Protein AF-A0A7S2CUH9-F1 (afdb_monomer_lite)

Structure (mmCIF, N/CA/C/O backbone):
data_AF-A0A7S2CUH9-F1
#
_entry.id   AF-A0A7S2CUH9-F1
#
loop_
_atom_site.group_PDB
_atom_site.id
_atom_site.type_symbol
_atom_site.label_atom_id
_atom_site.label_alt_id
_atom_site.label_comp_id
_atom_site.label_asym_id
_atom_site.label_entity_id
_atom_site.label_seq_id
_atom_site.pdbx_PDB_ins_code
_atom_site.Cartn_x
_atom_site.Cartn_y
_atom_site.Cartn_z
_atom_site.occupancy
_atom_site.B_iso_or_equiv
_atom_site.auth_seq_id
_atom_site.auth_comp_id
_atom_site.auth_asym_id
_atom_site.auth_atom_id
_atom_site.pdbx_PDB_model_num
ATOM 1 N N . ASN A 1 1 ? -16.268 5.778 3.566 1.00 74.38 1 ASN A N 1
ATOM 2 C CA . ASN A 1 1 ? -17.616 6.325 3.878 1.00 74.38 1 ASN A CA 1
ATOM 3 C C . ASN A 1 1 ? -18.649 6.143 2.759 1.00 74.38 1 ASN A C 1
ATOM 5 O O . ASN A 1 1 ? -19.543 5.329 2.953 1.00 74.38 1 ASN A O 1
ATOM 9 N N . ALA A 1 2 ? -18.517 6.767 1.586 1.00 96.25 2 ALA A N 1
ATOM 10 C CA . ALA A 1 2 ? -19.531 6.762 0.510 1.00 96.25 2 ALA A CA 1
ATOM 11 C C . ALA A 1 2 ? -19.653 5.476 -0.355 1.00 96.25 2 ALA A C 1
ATOM 13 O O . ALA A 1 2 ? -20.297 5.495 -1.393 1.00 96.25 2 ALA A O 1
ATOM 14 N N . GLY A 1 3 ? -19.021 4.362 0.033 1.00 95.00 3 GLY A N 1
ATOM 15 C CA . GLY A 1 3 ? -19.107 3.081 -0.694 1.00 95.00 3 GLY A CA 1
ATOM 16 C C . GLY A 1 3 ? -18.044 2.855 -1.778 1.00 95.00 3 GLY A C 1
ATOM 17 O O . GLY A 1 3 ? -17.884 1.726 -2.222 1.00 95.00 3 GLY A O 1
ATOM 18 N N . GLY A 1 4 ? -17.274 3.881 -2.151 1.00 96.88 4 GLY A N 1
ATOM 19 C CA . GLY A 1 4 ? -16.108 3.736 -3.032 1.00 96.88 4 GLY A CA 1
ATOM 20 C C . GLY A 1 4 ? -14.839 3.249 -2.319 1.00 96.88 4 GLY A C 1
ATOM 21 O O . GLY A 1 4 ? -14.749 3.272 -1.087 1.00 96.88 4 GLY A O 1
ATOM 22 N N . LEU A 1 5 ? -13.837 2.868 -3.116 1.00 96.19 5 LEU A N 1
ATOM 23 C CA . LEU A 1 5 ? -12.483 2.559 -2.654 1.00 96.19 5 LEU A CA 1
ATOM 24 C C . LEU A 1 5 ? -11.674 3.856 -2.515 1.00 96.19 5 LEU A C 1
ATOM 26 O O . LEU A 1 5 ? -11.153 4.376 -3.497 1.00 96.19 5 LEU A O 1
ATOM 30 N N . GLY A 1 6 ? -11.603 4.399 -1.298 1.00 97.94 6 GLY A N 1
ATOM 31 C CA . GLY A 1 6 ? -10.773 5.574 -1.010 1.00 97.94 6 GLY A CA 1
ATOM 32 C C . GLY A 1 6 ? -9.283 5.234 -1.080 1.00 97.94 6 GLY A C 1
ATOM 33 O O . GLY A 1 6 ? -8.895 4.147 -0.655 1.00 97.94 6 GLY A O 1
ATOM 34 N N . ILE A 1 7 ? -8.460 6.148 -1.601 1.00 98.25 7 ILE A N 1
ATOM 35 C CA . ILE A 1 7 ? -7.009 5.966 -1.749 1.00 98.25 7 ILE A CA 1
ATOM 36 C C . ILE A 1 7 ? -6.294 7.226 -1.246 1.00 98.25 7 ILE A C 1
ATOM 38 O O . ILE A 1 7 ? -6.561 8.319 -1.740 1.00 98.25 7 ILE A O 1
ATOM 42 N N . LEU A 1 8 ? -5.393 7.074 -0.273 1.00 98.31 8 LEU A N 1
ATOM 43 C CA . LEU A 1 8 ? -4.472 8.135 0.149 1.00 98.31 8 LEU A CA 1
ATOM 44 C C . LEU A 1 8 ? -3.269 8.196 -0.796 1.00 98.31 8 LEU A C 1
ATOM 46 O O . LEU A 1 8 ? -2.685 7.164 -1.120 1.00 98.31 8 LEU A O 1
ATOM 50 N N . THR A 1 9 ? -2.843 9.390 -1.196 1.00 97.56 9 THR A N 1
ATOM 51 C CA . THR A 1 9 ? -1.622 9.552 -1.997 1.00 97.56 9 THR A CA 1
ATOM 52 C C . THR A 1 9 ? -0.392 9.489 -1.094 1.00 97.56 9 THR A C 1
ATOM 54 O O . THR A 1 9 ? -0.158 10.402 -0.305 1.00 97.56 9 THR A O 1
ATOM 57 N N . GLY A 1 10 ? 0.411 8.429 -1.213 1.00 97.06 10 GLY A N 1
ATOM 58 C CA . GLY A 1 10 ? 1.558 8.196 -0.333 1.00 97.06 10 GLY A CA 1
ATOM 59 C C . GLY A 1 10 ? 2.644 9.262 -0.469 1.00 97.06 10 GLY A C 1
ATOM 60 O O . GLY A 1 10 ? 3.090 9.814 0.528 1.00 97.06 10 GLY A O 1
ATOM 61 N N . LEU A 1 11 ? 3.003 9.620 -1.704 1.00 95.88 11 LEU A N 1
ATOM 62 C CA . LEU A 1 11 ? 4.081 10.581 -1.985 1.00 95.88 11 LEU A CA 1
ATOM 63 C C . LEU A 1 11 ? 3.676 12.057 -1.847 1.00 95.88 11 LEU A C 1
ATOM 65 O O . LEU A 1 11 ? 4.486 12.939 -2.111 1.00 95.88 11 LEU A O 1
ATOM 69 N N . THR A 1 12 ? 2.438 12.349 -1.436 1.00 95.75 12 THR A N 1
ATOM 70 C CA . THR A 1 12 ? 2.090 13.691 -0.936 1.00 95.75 12 THR A CA 1
ATOM 71 C C . THR A 1 12 ? 2.659 13.915 0.467 1.00 95.75 12 THR A C 1
ATOM 73 O O . THR A 1 12 ? 2.839 15.056 0.881 1.00 95.75 12 THR A O 1
ATOM 76 N N . GLN A 1 13 ? 2.965 12.835 1.188 1.00 97.62 13 GLN A N 1
ATOM 77 C CA . GLN A 1 13 ? 3.585 12.894 2.503 1.00 97.62 13 GLN A CA 1
ATOM 78 C C . GLN A 1 13 ? 5.105 12.988 2.342 1.00 97.62 13 GLN A C 1
ATOM 80 O O . GLN A 1 13 ? 5.662 12.201 1.572 1.00 97.62 13 GLN A O 1
ATOM 85 N N . PRO A 1 14 ? 5.787 13.920 3.031 1.00 95.12 14 PRO A N 1
ATOM 86 C CA . PRO A 1 14 ? 7.204 14.196 2.795 1.00 95.12 14 PRO A CA 1
ATOM 87 C C . PRO A 1 14 ? 8.139 13.118 3.356 1.00 95.12 14 PRO A C 1
ATOM 89 O O . PRO A 1 14 ? 9.296 13.048 2.944 1.00 95.12 14 PRO A O 1
ATOM 92 N N . SER A 1 15 ? 7.650 12.267 4.261 1.00 97.69 15 SER A N 1
ATOM 93 C CA . SER A 1 15 ? 8.393 11.121 4.777 1.00 97.69 15 SER A CA 1
ATOM 94 C C . SER A 1 15 ? 7.499 9.887 4.984 1.00 97.69 15 SER A C 1
ATOM 96 O O . SER A 1 15 ? 6.267 10.003 5.026 1.00 97.69 15 SER A O 1
ATOM 98 N N . PRO A 1 16 ? 8.093 8.692 5.163 1.00 98.44 16 PRO A N 1
ATOM 99 C CA . PRO A 1 16 ? 7.354 7.493 5.557 1.00 98.44 16 PRO A CA 1
ATOM 100 C C . PRO A 1 16 ? 6.586 7.664 6.877 1.00 98.44 16 PRO A C 1
ATOM 102 O O . PRO A 1 16 ? 5.470 7.160 7.011 1.00 98.44 16 PRO A O 1
ATOM 105 N N . GLU A 1 17 ? 7.140 8.399 7.843 1.00 98.56 17 GLU A N 1
ATOM 106 C CA . GLU A 1 17 ? 6.460 8.629 9.121 1.00 98.56 17 GLU A CA 1
ATOM 107 C C . GLU A 1 17 ? 5.262 9.573 8.962 1.00 98.56 17 GLU A C 1
ATOM 109 O O . GLU A 1 17 ? 4.213 9.354 9.566 1.00 98.56 17 GLU A O 1
ATOM 114 N N . ASP A 1 18 ? 5.348 10.554 8.063 1.00 98.62 18 ASP A N 1
ATOM 115 C CA . ASP A 1 18 ? 4.194 11.387 7.714 1.00 98.62 18 ASP A CA 1
ATOM 116 C C . ASP A 1 18 ? 3.095 10.571 7.022 1.00 98.62 18 ASP A C 1
ATOM 118 O O . ASP A 1 18 ? 1.912 10.753 7.317 1.00 98.62 18 ASP A O 1
ATOM 122 N N . LEU A 1 19 ? 3.457 9.588 6.184 1.00 98.81 19 LEU A N 1
ATOM 123 C CA . LEU A 1 19 ? 2.482 8.625 5.662 1.00 98.81 19 LEU A CA 1
ATOM 124 C C . LEU A 1 19 ? 1.826 7.815 6.780 1.00 98.81 19 LEU A C 1
ATOM 126 O O . LEU A 1 19 ? 0.605 7.638 6.771 1.00 98.81 19 LEU A O 1
ATOM 130 N N . ARG A 1 20 ? 2.599 7.339 7.756 1.00 98.81 20 ARG A N 1
ATOM 131 C CA . ARG A 1 20 ? 2.047 6.612 8.903 1.00 98.81 20 ARG A CA 1
ATOM 132 C C . ARG A 1 20 ? 1.044 7.470 9.669 1.00 98.81 20 ARG A C 1
ATOM 134 O O . ARG A 1 20 ? -0.062 7.010 9.972 1.00 98.81 20 ARG A O 1
ATOM 141 N N . ASN A 1 21 ? 1.411 8.716 9.947 1.00 98.75 21 ASN A N 1
ATOM 142 C CA . ASN A 1 21 ? 0.554 9.675 10.632 1.00 98.75 21 ASN A CA 1
ATOM 143 C C . ASN A 1 21 ? -0.723 9.952 9.836 1.00 98.75 21 ASN A C 1
ATOM 145 O O . ASN A 1 21 ? -1.813 9.935 10.411 1.00 98.75 21 ASN A O 1
ATOM 149 N N . GLU A 1 22 ? -0.626 10.096 8.516 1.00 98.81 22 GLU A N 1
ATOM 150 C CA . GLU A 1 22 ? -1.790 10.320 7.661 1.00 98.81 22 GLU A CA 1
ATOM 151 C C . GLU A 1 22 ? -2.718 9.096 7.592 1.00 98.81 22 GLU A C 1
ATOM 153 O O . GLU A 1 22 ? -3.941 9.241 7.661 1.00 98.81 22 GLU A O 1
ATOM 158 N N . ILE A 1 23 ? -2.172 7.876 7.538 1.00 98.81 23 ILE A N 1
ATOM 159 C CA . ILE A 1 23 ? -2.962 6.635 7.617 1.00 98.81 23 ILE A CA 1
ATOM 160 C C . ILE A 1 23 ? -3.741 6.587 8.937 1.00 98.81 23 ILE A C 1
ATOM 162 O O . ILE A 1 23 ? -4.941 6.287 8.950 1.00 98.81 23 ILE A O 1
ATOM 166 N N . ARG A 1 24 ? -3.084 6.908 10.055 1.00 98.62 24 ARG A N 1
ATOM 167 C CA . ARG A 1 24 ? -3.713 6.936 11.383 1.00 98.62 24 ARG A CA 1
ATOM 168 C C . ARG A 1 24 ? -4.774 8.026 11.486 1.00 98.62 24 ARG A C 1
ATOM 170 O O . ARG A 1 24 ? -5.861 7.754 11.994 1.00 98.62 24 ARG A O 1
ATOM 177 N N . ARG A 1 25 ? -4.511 9.216 10.944 1.00 98.62 25 ARG A N 1
ATOM 178 C CA . ARG A 1 25 ? -5.489 10.309 10.859 1.00 98.62 25 ARG A CA 1
ATOM 179 C C . ARG A 1 25 ? -6.714 9.893 10.049 1.00 98.62 25 ARG A C 1
ATOM 181 O O . ARG A 1 25 ? -7.840 10.072 10.504 1.00 98.62 25 ARG A O 1
ATOM 188 N N . CYS A 1 26 ? -6.518 9.256 8.895 1.00 98.50 26 CYS A N 1
ATOM 189 C CA . CYS A 1 26 ? -7.614 8.755 8.066 1.00 98.50 26 CYS A CA 1
ATOM 190 C C . CYS A 1 26 ? -8.487 7.737 8.821 1.00 98.50 26 CYS A C 1
ATOM 192 O O . CYS A 1 26 ? -9.715 7.821 8.776 1.00 98.50 26 CYS A O 1
ATOM 194 N N . ARG A 1 27 ? -7.879 6.833 9.600 1.00 98.12 27 ARG A N 1
ATOM 195 C CA . ARG A 1 27 ? -8.601 5.861 10.446 1.00 98.12 27 ARG A CA 1
ATOM 196 C C . ARG A 1 27 ? -9.463 6.501 11.532 1.00 98.12 27 ARG A C 1
ATOM 198 O O . ARG A 1 27 ? -10.485 5.929 11.895 1.00 98.12 27 ARG A O 1
ATOM 205 N N . GLN A 1 28 ? -9.108 7.689 12.015 1.00 98.25 28 GLN A N 1
ATOM 206 C CA . GLN A 1 28 ? -9.959 8.433 12.952 1.00 98.25 28 GLN A CA 1
ATOM 207 C C . GLN A 1 28 ? -11.239 8.962 12.278 1.00 98.25 28 GLN A C 1
ATOM 209 O O . GLN A 1 28 ? -12.220 9.247 12.957 1.00 98.25 28 GLN A O 1
ATOM 214 N N . MET A 1 29 ? -11.257 9.066 10.943 1.00 97.94 29 MET A N 1
ATOM 215 C CA . MET A 1 29 ? -12.374 9.611 10.158 1.00 97.94 29 MET A CA 1
ATOM 216 C C . MET A 1 29 ? -13.245 8.530 9.491 1.00 97.94 29 MET A C 1
ATOM 218 O O . MET A 1 29 ? -14.299 8.833 8.919 1.00 97.94 29 MET A O 1
ATOM 222 N N . THR A 1 30 ? -12.807 7.268 9.489 1.00 97.81 30 THR A N 1
ATOM 223 C CA . THR A 1 30 ? -13.533 6.157 8.858 1.00 97.81 30 THR A CA 1
ATOM 224 C C . THR A 1 30 ? -13.131 4.806 9.442 1.00 97.81 30 THR A C 1
ATOM 226 O O . THR A 1 30 ? -11.953 4.499 9.581 1.00 97.81 30 THR A O 1
ATOM 229 N N . SER A 1 31 ? -14.124 3.946 9.678 1.00 96.12 31 SER A N 1
ATOM 230 C CA . SER A 1 31 ? -13.923 2.519 9.969 1.00 96.12 31 SER A CA 1
ATOM 231 C C . SER A 1 31 ? -13.882 1.642 8.710 1.00 96.12 31 SER A C 1
ATOM 233 O O . SER A 1 31 ? -13.512 0.472 8.779 1.00 96.12 31 SER A O 1
ATOM 235 N N . LYS A 1 32 ? -14.273 2.182 7.546 1.00 98.00 32 LYS A N 1
ATOM 236 C CA . LYS A 1 32 ? -14.224 1.463 6.262 1.00 98.00 32 LYS A CA 1
ATOM 237 C C . LYS A 1 32 ? -12.780 1.367 5.746 1.00 98.00 32 LYS A C 1
ATOM 239 O O . LYS A 1 32 ? -12.028 2.328 5.926 1.00 98.00 32 LYS A O 1
ATOM 244 N N . PRO A 1 33 ? -12.411 0.269 5.058 1.00 98.00 33 PRO A N 1
ATOM 245 C CA . PRO A 1 33 ? -11.079 0.110 4.483 1.00 98.00 33 PRO A CA 1
ATOM 246 C C . PRO A 1 33 ? -10.795 1.159 3.401 1.00 98.00 33 PRO A C 1
ATOM 248 O O . PRO A 1 33 ? -11.700 1.627 2.707 1.00 98.00 33 PRO A O 1
ATOM 251 N N . PHE A 1 34 ? -9.516 1.483 3.242 1.00 98.75 34 PHE A N 1
ATOM 252 C CA . PHE A 1 34 ? -8.984 2.357 2.200 1.00 98.75 34 PHE A CA 1
ATOM 253 C C . PHE A 1 34 ? -7.619 1.836 1.739 1.00 98.75 34 PHE A C 1
ATOM 255 O O . PHE A 1 34 ? -7.002 0.999 2.408 1.00 98.75 34 PHE A O 1
ATOM 262 N N . GLY A 1 35 ? -7.181 2.304 0.576 1.00 98.56 35 GLY A N 1
ATOM 263 C CA . GLY A 1 35 ? -5.873 2.014 0.009 1.00 98.56 35 GLY A CA 1
ATOM 264 C C . GLY A 1 35 ? -4.888 3.174 0.126 1.00 98.56 35 GLY A C 1
ATOM 265 O O . GLY A 1 35 ? -5.236 4.276 0.551 1.00 98.56 35 GLY A O 1
ATOM 266 N N . VAL A 1 36 ? -3.657 2.926 -0.305 1.00 98.75 36 VAL A N 1
ATOM 267 C CA . VAL A 1 36 ? -2.611 3.941 -0.501 1.00 98.75 36 VAL A CA 1
ATOM 268 C C . VAL A 1 36 ? -2.106 3.846 -1.941 1.00 98.75 36 VAL A C 1
ATOM 270 O O . VAL A 1 36 ? -2.014 2.746 -2.473 1.00 98.75 36 VAL A O 1
ATOM 273 N N . ASN A 1 37 ? -1.787 4.972 -2.580 1.00 98.50 37 ASN A N 1
ATOM 274 C CA . ASN A 1 37 ? -1.090 5.025 -3.865 1.00 98.50 37 ASN A CA 1
ATOM 275 C C . ASN A 1 37 ? 0.406 5.286 -3.663 1.00 98.50 37 ASN A C 1
ATOM 277 O O . ASN A 1 37 ? 0.774 6.219 -2.947 1.00 98.50 37 ASN A O 1
ATOM 281 N N . LEU A 1 38 ? 1.253 4.540 -4.375 1.00 97.62 38 LEU A N 1
ATOM 282 C CA . LEU A 1 38 ? 2.655 4.886 -4.601 1.00 97.62 38 LEU A CA 1
ATOM 283 C C . LEU A 1 38 ? 2.933 4.978 -6.105 1.00 97.62 38 LEU A C 1
ATOM 285 O O . LEU A 1 38 ? 2.782 4.014 -6.858 1.00 97.62 38 LEU A O 1
ATOM 289 N N . THR A 1 39 ? 3.344 6.167 -6.541 1.00 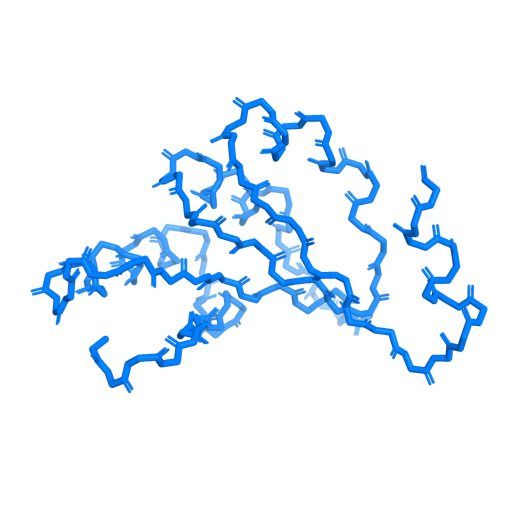94.88 39 THR A N 1
ATOM 290 C CA . THR A 1 39 ? 3.681 6.452 -7.937 1.00 94.88 39 THR A CA 1
ATOM 291 C C . THR A 1 39 ? 5.195 6.405 -8.106 1.00 94.88 39 THR A C 1
ATOM 293 O O . THR A 1 39 ? 5.904 7.294 -7.652 1.00 94.88 39 THR A O 1
ATOM 296 N N . ILE A 1 40 ? 5.693 5.351 -8.746 1.00 91.06 40 ILE A N 1
ATOM 297 C CA . ILE A 1 40 ? 7.121 5.105 -8.945 1.00 91.06 40 ILE A CA 1
ATOM 298 C C . ILE A 1 40 ? 7.509 5.672 -10.311 1.00 91.06 40 ILE A C 1
ATOM 300 O O . ILE A 1 40 ? 7.357 5.002 -11.337 1.00 91.06 40 ILE A O 1
ATOM 304 N N . LEU A 1 41 ? 7.978 6.919 -10.325 1.00 87.62 41 LEU A N 1
ATOM 305 C CA . LEU A 1 41 ? 8.440 7.621 -11.525 1.00 87.62 41 LEU A CA 1
ATOM 306 C C . LEU A 1 41 ? 9.904 8.058 -11.377 1.00 87.62 41 LEU A C 1
ATOM 308 O O . LEU A 1 41 ? 10.380 8.228 -10.250 1.00 87.62 41 LEU A O 1
ATOM 312 N N . PRO A 1 42 ? 10.623 8.265 -12.496 1.00 85.19 42 PRO A N 1
ATOM 313 C CA . PRO A 1 42 ? 11.927 8.913 -12.467 1.00 85.19 42 PRO A CA 1
ATOM 314 C C . PRO A 1 42 ? 11.827 10.292 -11.804 1.00 85.19 42 PRO A C 1
ATOM 316 O O . PRO A 1 42 ? 10.988 11.107 -12.186 1.00 85.19 42 PRO A O 1
ATOM 319 N N . ALA A 1 43 ? 12.689 10.550 -10.823 1.00 85.31 43 ALA A N 1
ATOM 320 C CA . ALA A 1 43 ? 12.761 11.813 -10.099 1.00 85.31 43 ALA A CA 1
ATOM 321 C C . ALA A 1 43 ? 14.226 12.188 -9.850 1.00 85.31 43 ALA A C 1
ATOM 323 O O . ALA A 1 43 ? 15.076 11.307 -9.732 1.00 85.31 43 ALA A O 1
ATOM 324 N N . LEU A 1 44 ? 14.509 13.492 -9.748 1.00 85.31 44 LEU A N 1
ATOM 325 C CA . LEU A 1 44 ? 15.849 13.996 -9.414 1.00 85.31 44 LEU A CA 1
A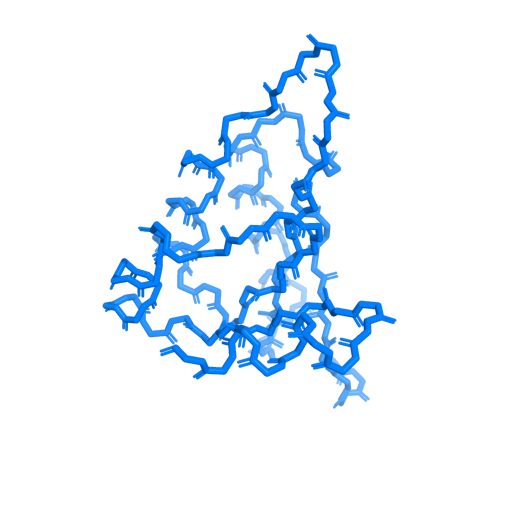TOM 326 C C . LEU A 1 44 ? 16.311 13.511 -8.036 1.00 85.31 44 LEU A C 1
ATOM 328 O O . LEU A 1 44 ? 17.473 13.166 -7.857 1.00 85.31 44 LEU A O 1
ATOM 332 N N . ILE A 1 45 ? 15.380 13.470 -7.082 1.00 85.50 45 ILE A N 1
ATOM 333 C CA . ILE A 1 45 ? 15.584 12.911 -5.750 1.00 85.50 45 ILE A CA 1
ATOM 334 C C . ILE A 1 45 ? 14.515 11.829 -5.574 1.00 85.50 45 ILE A C 1
ATOM 336 O O . ILE A 1 45 ? 13.333 12.161 -5.454 1.00 85.50 45 ILE A O 1
ATOM 340 N N . PRO A 1 46 ? 14.885 10.541 -5.646 1.00 86.31 46 PRO A N 1
ATOM 341 C CA . PRO A 1 46 ? 13.927 9.464 -5.471 1.00 86.31 46 PRO A CA 1
ATOM 342 C C . PRO A 1 46 ? 13.460 9.399 -4.014 1.00 86.31 46 PRO A C 1
ATOM 344 O O . PRO A 1 46 ? 14.258 9.533 -3.089 1.00 86.31 46 PRO A O 1
ATOM 347 N N . ALA A 1 47 ? 12.163 9.162 -3.818 1.00 91.44 47 ALA A N 1
ATOM 348 C CA . ALA A 1 47 ? 11.621 8.833 -2.506 1.00 91.44 47 ALA A CA 1
ATOM 349 C C . ALA A 1 47 ? 12.153 7.472 -2.024 1.00 91.44 47 ALA A C 1
ATOM 351 O O . ALA A 1 47 ? 12.492 6.600 -2.829 1.00 91.44 47 ALA A O 1
ATOM 352 N N . ASP A 1 48 ? 12.158 7.262 -0.709 1.00 95.38 48 ASP A N 1
ATOM 353 C CA . ASP A 1 48 ? 12.494 5.970 -0.106 1.00 95.38 48 ASP A CA 1
ATOM 354 C C . ASP A 1 48 ? 11.320 4.982 -0.214 1.00 95.38 48 ASP A C 1
ATOM 356 O O . ASP A 1 48 ? 10.624 4.679 0.756 1.00 95.38 48 ASP A O 1
ATOM 360 N N . TYR A 1 49 ? 11.054 4.499 -1.429 1.00 95.81 49 TYR A N 1
ATOM 361 C CA . TYR A 1 49 ? 9.923 3.611 -1.710 1.00 95.81 49 TYR A CA 1
ATOM 362 C C . TYR A 1 49 ? 9.883 2.373 -0.802 1.00 95.81 49 TYR A C 1
ATOM 364 O O . TYR A 1 49 ? 8.792 1.914 -0.467 1.00 95.81 49 TYR A O 1
ATOM 372 N N . ASP A 1 50 ? 11.040 1.855 -0.380 1.00 96.62 50 ASP A N 1
ATOM 373 C CA . ASP A 1 50 ? 11.122 0.703 0.518 1.00 96.62 50 ASP A CA 1
ATOM 374 C C . ASP A 1 50 ? 10.491 1.030 1.877 1.00 96.62 50 ASP A C 1
ATOM 376 O O . ASP A 1 50 ? 9.614 0.293 2.339 1.00 96.62 50 ASP A O 1
ATOM 380 N N . ALA A 1 51 ? 10.851 2.171 2.468 1.00 98.06 51 ALA A N 1
ATOM 381 C CA . ALA A 1 51 ? 10.279 2.617 3.734 1.00 98.06 51 ALA A CA 1
ATOM 382 C C . ALA A 1 51 ? 8.784 2.964 3.619 1.00 98.06 51 ALA A C 1
ATOM 384 O O . ALA A 1 51 ? 7.997 2.610 4.500 1.00 98.06 51 ALA A O 1
ATOM 385 N N . TYR A 1 52 ? 8.345 3.584 2.516 1.00 98.31 52 TYR A N 1
ATOM 386 C CA . TYR A 1 52 ? 6.913 3.839 2.288 1.00 98.31 52 TYR A CA 1
ATOM 387 C C . TYR A 1 52 ? 6.107 2.534 2.195 1.00 98.31 52 TYR A C 1
ATOM 389 O O . TYR A 1 52 ? 5.042 2.414 2.804 1.00 98.31 52 TYR A O 1
ATOM 397 N N . VAL A 1 53 ? 6.602 1.532 1.463 1.00 98.12 53 VAL A N 1
ATOM 398 C CA . VAL A 1 53 ? 5.939 0.222 1.362 1.00 98.12 53 VAL A CA 1
ATOM 399 C C . VAL A 1 53 ? 5.941 -0.504 2.708 1.00 98.12 53 VAL A C 1
ATOM 401 O O . VAL A 1 53 ? 4.945 -1.147 3.055 1.00 98.12 53 VAL A O 1
ATOM 404 N N . GLN A 1 54 ? 7.016 -0.389 3.487 1.00 98.56 54 GLN A N 1
ATOM 405 C CA . GLN A 1 54 ? 7.077 -0.940 4.838 1.00 98.56 54 GLN A CA 1
ATOM 406 C C . GLN A 1 54 ? 5.979 -0.349 5.729 1.00 98.56 54 GLN A C 1
ATOM 408 O O . GLN A 1 54 ? 5.240 -1.114 6.347 1.00 98.56 54 GLN A O 1
ATOM 413 N N . VAL A 1 55 ? 5.785 0.973 5.719 1.00 98.69 55 VAL A N 1
ATOM 414 C CA . VAL A 1 55 ? 4.693 1.634 6.456 1.00 98.69 55 VAL A CA 1
ATOM 415 C C . VAL A 1 55 ? 3.326 1.092 6.035 1.00 98.69 55 VAL A C 1
ATOM 417 O O . VAL A 1 55 ? 2.506 0.759 6.889 1.00 98.69 55 VAL A O 1
ATOM 420 N N . VAL A 1 56 ? 3.081 0.941 4.729 1.00 98.62 56 VAL A N 1
ATOM 421 C CA . VAL A 1 56 ? 1.826 0.375 4.196 1.00 98.62 56 VAL A CA 1
ATOM 422 C C . VAL A 1 56 ? 1.575 -1.043 4.728 1.00 98.62 56 VAL A C 1
ATOM 424 O O . VAL A 1 56 ? 0.438 -1.377 5.077 1.00 98.62 56 VAL A O 1
ATOM 427 N N . CYS A 1 57 ? 2.624 -1.865 4.809 1.00 98.56 57 CYS A N 1
ATOM 428 C CA . CYS A 1 57 ? 2.549 -3.232 5.322 1.00 98.56 57 CYS A CA 1
ATOM 429 C C . CYS A 1 57 ? 2.322 -3.272 6.839 1.00 98.56 57 CYS A C 1
ATOM 431 O O . CYS A 1 57 ? 1.431 -3.979 7.307 1.00 98.56 57 CYS A O 1
ATOM 433 N N . GLU A 1 58 ? 3.097 -2.507 7.606 1.00 98.69 58 GLU A N 1
ATOM 434 C CA . GLU A 1 58 ? 3.007 -2.458 9.070 1.00 98.69 58 GLU A CA 1
ATOM 435 C C . GLU A 1 58 ? 1.663 -1.915 9.544 1.00 98.69 58 GLU A C 1
ATOM 437 O O . GLU A 1 58 ? 1.046 -2.471 10.453 1.00 98.69 58 GLU A O 1
ATOM 442 N N . GLU A 1 59 ? 1.172 -0.864 8.890 1.00 98.56 59 GLU A N 1
ATOM 443 C CA . GLU A 1 59 ? -0.147 -0.321 9.178 1.00 98.56 59 GLU A CA 1
ATOM 444 C C . GLU A 1 59 ? -1.265 -1.210 8.619 1.00 98.56 59 GLU A C 1
ATOM 446 O O . GLU A 1 59 ? -2.418 -0.969 8.957 1.00 98.56 59 GLU A O 1
ATOM 451 N N . LYS A 1 60 ? -0.978 -2.253 7.823 1.00 97.88 60 LYS A N 1
ATOM 452 C CA . LYS A 1 60 ? -1.966 -3.184 7.239 1.00 97.88 60 LYS A CA 1
ATOM 453 C C . LYS A 1 60 ? -3.069 -2.459 6.464 1.00 97.88 60 LYS A C 1
ATOM 455 O O . LYS A 1 60 ? -4.265 -2.640 6.713 1.00 97.88 60 LYS A O 1
ATOM 460 N N . VAL A 1 61 ? -2.670 -1.577 5.552 1.00 98.31 61 VAL A N 1
ATOM 461 C CA . VAL A 1 61 ? -3.603 -0.911 4.629 1.00 98.31 61 VAL A CA 1
ATOM 462 C C . VAL A 1 61 ? -4.291 -1.971 3.758 1.00 98.31 61 VAL A C 1
ATOM 464 O O . VAL A 1 61 ? -3.676 -2.961 3.376 1.00 98.31 61 VAL A O 1
ATOM 467 N N . ALA A 1 62 ? -5.569 -1.792 3.419 1.00 98.19 62 ALA A N 1
ATOM 468 C CA . ALA A 1 62 ? -6.321 -2.838 2.720 1.00 98.19 62 ALA A CA 1
ATOM 469 C C . ALA A 1 62 ? -5.780 -3.134 1.306 1.00 98.19 62 ALA A C 1
ATOM 471 O O . ALA A 1 62 ? -5.851 -4.270 0.829 1.00 98.19 62 ALA A O 1
ATOM 472 N N . MET A 1 63 ? -5.255 -2.111 0.625 1.00 98.31 63 MET A N 1
ATOM 473 C CA . MET A 1 63 ? -4.761 -2.212 -0.745 1.00 98.31 63 MET A CA 1
ATOM 474 C C . MET A 1 63 ? -3.662 -1.175 -1.029 1.00 98.31 63 MET A C 1
ATOM 476 O O . MET A 1 63 ? -3.758 -0.033 -0.583 1.00 98.31 63 MET A O 1
ATOM 480 N N . LEU A 1 64 ? -2.640 -1.558 -1.793 1.00 98.44 64 LEU A N 1
ATOM 481 C CA . LEU A 1 64 ? -1.641 -0.663 -2.372 1.00 98.44 64 LEU A CA 1
ATOM 482 C C . LEU A 1 64 ? -1.874 -0.529 -3.882 1.00 98.44 64 LEU A C 1
ATOM 484 O O . LEU A 1 64 ? -1.764 -1.506 -4.628 1.00 98.44 64 LEU A O 1
ATOM 488 N N . GLU A 1 65 ? -2.165 0.686 -4.338 1.00 98.50 65 GLU A N 1
ATOM 489 C CA . GLU A 1 65 ? -2.135 1.032 -5.752 1.00 98.50 65 GLU A CA 1
ATOM 490 C C . GLU A 1 65 ? -0.701 1.407 -6.135 1.00 98.50 65 GLU A C 1
ATOM 492 O O . GLU A 1 65 ? -0.102 2.291 -5.522 1.00 98.50 65 GLU A O 1
ATOM 497 N N . VAL A 1 66 ? -0.160 0.778 -7.176 1.00 97.00 66 VAL A N 1
ATOM 498 C CA . VAL A 1 66 ? 1.162 1.109 -7.721 1.00 97.00 66 VAL A CA 1
ATOM 499 C C . VAL A 1 66 ? 1.025 1.619 -9.146 1.00 97.00 66 VAL A C 1
ATOM 501 O O . VAL A 1 66 ? 0.317 1.022 -9.957 1.00 97.00 66 VAL A O 1
ATOM 504 N N . ALA A 1 67 ? 1.698 2.727 -9.451 1.00 94.69 67 ALA A N 1
ATOM 505 C CA . ALA A 1 67 ? 1.741 3.327 -10.782 1.00 94.69 67 ALA A CA 1
ATOM 506 C C . ALA A 1 67 ? 3.185 3.516 -11.261 1.00 94.69 67 ALA A C 1
ATOM 508 O O . ALA A 1 67 ? 4.072 3.796 -10.456 1.00 94.69 67 ALA A O 1
ATOM 509 N N . GLY A 1 68 ? 3.405 3.430 -12.575 1.00 91.56 68 GLY A N 1
ATOM 510 C CA . GLY A 1 68 ? 4.730 3.590 -13.178 1.00 91.56 68 GLY A CA 1
ATOM 511 C C . GLY A 1 68 ? 5.557 2.307 -13.085 1.00 91.56 68 GLY A C 1
ATOM 512 O O . GLY A 1 68 ? 5.385 1.407 -13.905 1.00 91.56 68 GLY A O 1
ATOM 513 N N . GLY A 1 69 ? 6.477 2.246 -12.123 1.00 89.12 69 GLY A N 1
ATOM 514 C CA . GLY A 1 69 ? 7.373 1.108 -11.892 1.00 89.12 69 GLY A CA 1
ATOM 515 C C . GLY A 1 69 ? 6.697 -0.179 -11.392 1.00 89.12 69 GLY A C 1
ATOM 516 O O . GLY A 1 69 ? 5.523 -0.208 -11.035 1.00 89.12 69 GLY A O 1
ATOM 517 N N . SER A 1 70 ? 7.472 -1.269 -11.346 1.00 90.44 70 SER A N 1
ATOM 518 C CA . SER A 1 70 ? 6.974 -2.597 -10.962 1.00 90.44 70 SER A CA 1
ATOM 519 C C . SER A 1 70 ? 6.934 -2.801 -9.438 1.00 90.44 70 SER A C 1
ATOM 521 O O . SER A 1 70 ? 7.948 -2.581 -8.774 1.00 90.44 70 SER A O 1
ATOM 523 N N . PRO A 1 71 ? 5.836 -3.348 -8.876 1.00 90.38 71 PRO A N 1
ATOM 524 C CA . PRO A 1 71 ? 5.751 -3.708 -7.461 1.00 90.38 71 PRO A CA 1
ATOM 525 C C . PRO A 1 71 ? 6.436 -5.041 -7.127 1.00 90.38 71 PRO A C 1
ATOM 527 O O . PRO A 1 71 ? 6.396 -5.468 -5.975 1.00 90.38 71 PRO A O 1
ATOM 530 N N . LYS A 1 72 ? 7.044 -5.735 -8.103 1.00 94.81 72 LYS A N 1
ATOM 531 C CA . LYS A 1 72 ? 7.499 -7.133 -7.971 1.00 94.81 72 LYS A CA 1
ATOM 532 C C . LYS A 1 72 ? 8.385 -7.379 -6.745 1.00 94.81 72 LYS A C 1
ATOM 534 O O . LYS A 1 72 ? 8.178 -8.368 -6.047 1.00 94.81 72 LYS A O 1
ATOM 539 N N . LYS A 1 73 ? 9.317 -6.461 -6.456 1.00 95.12 73 LYS A N 1
ATOM 540 C CA . LYS A 1 73 ? 10.199 -6.505 -5.272 1.00 95.12 73 LYS A CA 1
ATOM 541 C C . LYS A 1 73 ? 9.411 -6.587 -3.956 1.00 95.12 73 LYS A C 1
ATOM 543 O O . LYS A 1 73 ? 9.834 -7.267 -3.029 1.00 95.12 73 LYS A O 1
ATOM 548 N N . TYR A 1 74 ? 8.260 -5.926 -3.893 1.00 96.44 74 TYR A N 1
ATOM 549 C CA . TYR A 1 74 ? 7.440 -5.769 -2.694 1.00 96.44 74 TYR A CA 1
ATOM 550 C C . TYR A 1 74 ? 6.3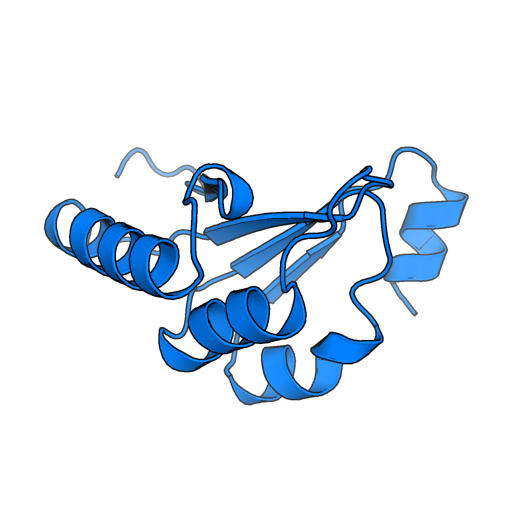36 -6.820 -2.558 1.00 96.44 74 TYR A C 1
ATOM 552 O O . TYR A 1 74 ? 5.715 -6.941 -1.504 1.00 96.44 74 TYR A O 1
ATOM 560 N N . MET A 1 75 ? 6.068 -7.605 -3.604 1.00 96.69 75 MET A N 1
ATOM 561 C CA . MET A 1 75 ? 4.974 -8.578 -3.583 1.00 96.69 75 MET A CA 1
ATOM 562 C C . MET A 1 75 ? 5.056 -9.579 -2.418 1.00 96.69 75 MET A C 1
ATOM 564 O O . MET A 1 75 ? 4.005 -9.841 -1.832 1.00 96.69 75 MET A O 1
ATOM 568 N N . PRO A 1 76 ? 6.230 -10.127 -2.030 1.00 97.31 76 PRO A N 1
ATOM 569 C CA . PRO A 1 76 ? 6.309 -11.036 -0.886 1.00 97.31 76 PRO A CA 1
ATOM 57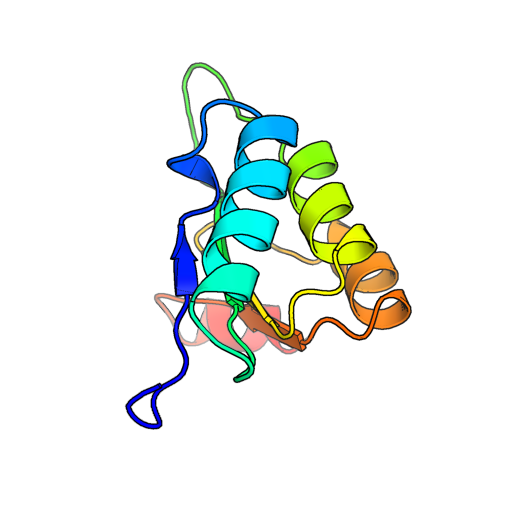0 C C . PRO A 1 76 ? 5.855 -10.387 0.429 1.00 97.31 76 PRO A C 1
ATOM 572 O O . PRO A 1 76 ? 5.017 -10.957 1.126 1.00 97.31 76 PRO A O 1
ATOM 575 N N . MET A 1 77 ? 6.338 -9.177 0.739 1.00 97.56 77 MET A N 1
ATOM 576 C CA . MET A 1 77 ? 5.975 -8.477 1.980 1.00 97.56 77 MET A CA 1
ATOM 577 C C . MET A 1 77 ? 4.514 -8.010 1.979 1.00 97.56 77 MET A C 1
ATOM 579 O O . MET A 1 77 ? 3.821 -8.186 2.976 1.00 97.56 77 MET A O 1
ATOM 583 N N . LEU A 1 78 ? 4.012 -7.508 0.844 1.00 98.00 78 LEU A N 1
ATOM 584 C CA . LEU A 1 78 ? 2.616 -7.080 0.702 1.00 98.00 78 LEU A CA 1
ATOM 585 C C . LEU A 1 78 ? 1.657 -8.260 0.898 1.00 98.00 78 LEU A C 1
ATOM 587 O O . LEU A 1 78 ? 0.680 -8.149 1.638 1.00 98.00 78 LEU A O 1
ATOM 591 N N . LYS A 1 79 ? 1.974 -9.421 0.303 1.00 97.31 79 LYS A N 1
ATOM 592 C CA . LYS A 1 79 ? 1.203 -10.658 0.495 1.00 97.31 79 LYS A CA 1
ATOM 593 C C . LYS A 1 79 ? 1.236 -11.122 1.951 1.00 97.31 79 LYS A C 1
ATOM 595 O O . LYS A 1 79 ? 0.181 -11.444 2.490 1.00 97.31 79 LYS A O 1
ATOM 600 N N . ALA A 1 80 ? 2.408 -11.121 2.589 1.00 98.12 80 ALA A N 1
ATOM 601 C CA . ALA A 1 80 ? 2.555 -11.513 3.992 1.00 98.12 80 ALA A CA 1
ATOM 602 C C . ALA A 1 80 ? 1.772 -10.592 4.948 1.00 98.12 80 ALA A C 1
ATOM 604 O O . ALA A 1 80 ? 1.192 -11.065 5.921 1.00 98.12 80 ALA A O 1
ATOM 605 N N . ALA A 1 81 ? 1.697 -9.295 4.641 1.00 98.19 81 ALA A N 1
ATOM 606 C CA . ALA A 1 81 ? 0.927 -8.314 5.405 1.00 98.19 81 ALA A CA 1
ATOM 607 C C . ALA A 1 81 ? -0.588 -8.332 5.105 1.00 98.19 81 ALA A C 1
ATOM 609 O O . ALA A 1 81 ? -1.351 -7.620 5.758 1.00 98.19 81 ALA A O 1
ATOM 610 N N . GLY A 1 82 ? -1.042 -9.132 4.132 1.00 98.12 82 GLY A N 1
ATOM 611 C CA . GLY A 1 82 ? -2.446 -9.191 3.714 1.00 98.12 82 GLY A CA 1
ATOM 612 C C . GLY A 1 82 ? -2.902 -8.008 2.850 1.00 98.12 82 GLY A C 1
ATOM 613 O O . GLY A 1 82 ? -4.104 -7.833 2.644 1.00 98.12 82 GLY A O 1
ATOM 614 N N . VAL A 1 83 ? -1.968 -7.216 2.319 1.00 98.62 83 VAL A N 1
ATOM 615 C CA . VAL A 1 83 ? -2.240 -6.037 1.488 1.00 98.62 83 VAL A CA 1
ATOM 616 C C . VAL A 1 83 ? -2.518 -6.477 0.050 1.00 98.62 83 VAL A C 1
ATOM 618 O O . VAL A 1 83 ? -1.696 -7.140 -0.589 1.00 98.62 83 VAL A O 1
ATOM 621 N N . LYS A 1 84 ? -3.687 -6.117 -0.494 1.00 98.25 84 LYS A N 1
ATOM 622 C CA . LYS A 1 84 ? -3.994 -6.343 -1.919 1.00 98.25 84 LYS A CA 1
ATOM 623 C C . LYS A 1 84 ? -3.217 -5.359 -2.791 1.00 98.25 84 LYS A C 1
ATOM 625 O O . LYS A 1 84 ? -2.895 -4.270 -2.342 1.00 98.25 84 LYS A O 1
ATOM 630 N N . VAL A 1 85 ? -2.940 -5.712 -4.043 1.00 97.94 85 VAL A N 1
ATOM 631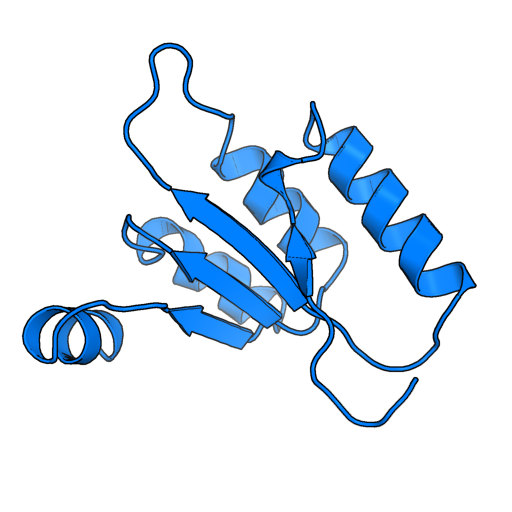 C CA . VAL A 1 85 ? -2.195 -4.834 -4.959 1.00 97.94 85 VAL A CA 1
ATOM 632 C C . VAL A 1 85 ? -3.027 -4.551 -6.200 1.00 97.94 85 VAL A C 1
ATOM 634 O O . VAL A 1 85 ? -3.540 -5.482 -6.819 1.00 97.94 85 VAL A O 1
ATOM 637 N N . LEU A 1 86 ? -3.141 -3.273 -6.561 1.00 97.62 86 LEU A N 1
ATOM 638 C CA . LEU A 1 86 ? -3.695 -2.812 -7.833 1.00 97.62 86 LEU A CA 1
ATOM 639 C C . LEU A 1 86 ? -2.575 -2.143 -8.629 1.00 97.62 86 LEU A C 1
ATOM 641 O O . LEU A 1 86 ? -2.070 -1.096 -8.236 1.00 97.62 86 LEU A O 1
ATOM 645 N N . HIS A 1 87 ? -2.179 -2.732 -9.755 1.00 97.19 87 HIS A N 1
ATOM 646 C CA . HIS A 1 87 ? -1.172 -2.133 -10.629 1.00 97.19 87 HIS A CA 1
ATOM 647 C C . HIS A 1 87 ? -1.838 -1.313 -11.738 1.00 97.19 87 HIS A C 1
ATOM 649 O O . HIS A 1 87 ? -2.525 -1.855 -12.607 1.00 97.19 87 HIS A O 1
ATOM 655 N N . LYS A 1 88 ? -1.622 0.002 -11.731 1.00 96.81 88 LYS A N 1
ATOM 656 C CA . LYS A 1 88 ? -2.128 0.924 -12.749 1.00 96.81 88 LYS A CA 1
ATOM 657 C C . LYS A 1 88 ? -1.239 0.856 -13.985 1.00 96.81 88 LYS A C 1
ATOM 659 O O . LYS A 1 88 ? -0.055 1.178 -13.939 1.00 96.81 88 LYS A O 1
ATOM 664 N N . SER A 1 89 ? -1.814 0.421 -15.102 1.00 94.06 89 SER A N 1
ATOM 665 C CA . SER A 1 89 ? -1.108 0.211 -16.369 1.00 94.06 89 SER A CA 1
ATOM 666 C C . SER A 1 89 ? -1.727 1.021 -17.498 1.00 94.06 89 SER A C 1
ATOM 668 O O . SER A 1 89 ? -2.944 1.081 -17.626 1.00 94.06 89 SER A O 1
ATOM 670 N N . ALA A 1 90 ? -0.875 1.610 -18.340 1.00 93.88 90 ALA A N 1
ATOM 671 C CA . ALA A 1 90 ? -1.295 2.388 -19.507 1.00 93.88 90 ALA A CA 1
ATOM 672 C C . ALA A 1 90 ? -1.495 1.537 -20.776 1.00 93.88 90 ALA A C 1
ATOM 674 O O . ALA A 1 90 ? -2.035 2.020 -21.764 1.00 93.88 90 ALA A O 1
ATOM 675 N N . THR A 1 91 ? -1.032 0.281 -20.779 1.00 95.62 91 THR A N 1
ATOM 676 C CA . THR A 1 91 ? -1.117 -0.618 -21.939 1.00 95.62 91 THR A CA 1
ATOM 677 C C . THR A 1 91 ? -1.475 -2.036 -21.508 1.00 95.62 91 THR A C 1
ATOM 679 O O . THR A 1 91 ? -1.156 -2.459 -20.394 1.00 95.62 91 THR A O 1
ATOM 682 N N . VAL A 1 92 ? -2.075 -2.803 -22.425 1.00 96.75 92 VAL A N 1
ATOM 683 C CA . VAL A 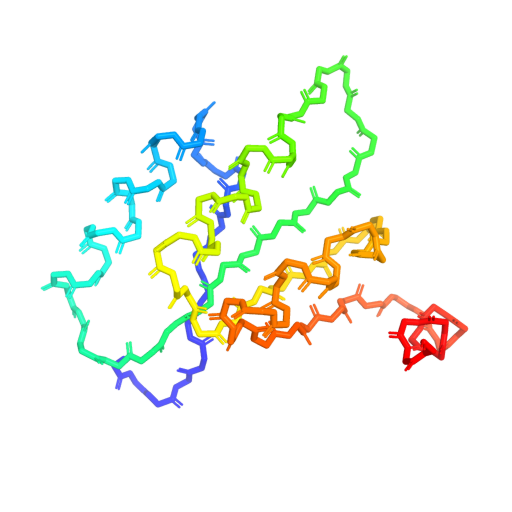1 92 ? -2.380 -4.230 -22.217 1.00 96.75 92 VAL A CA 1
ATOM 684 C C . VAL A 1 92 ? -1.109 -5.027 -21.919 1.00 96.75 92 VAL A C 1
ATOM 686 O O . VAL A 1 92 ? -1.098 -5.847 -21.008 1.00 96.75 92 VAL A O 1
ATOM 689 N N . ARG A 1 93 ? -0.004 -4.738 -22.622 1.00 95.81 93 ARG A N 1
ATOM 690 C CA . ARG A 1 93 ? 1.292 -5.390 -22.382 1.00 95.81 93 ARG A CA 1
ATOM 691 C C . ARG A 1 93 ? 1.763 -5.214 -20.933 1.00 95.81 93 ARG A C 1
ATOM 693 O O . ARG A 1 93 ? 2.236 -6.173 -20.332 1.00 95.81 93 ARG A O 1
ATOM 700 N N . HIS A 1 94 ? 1.639 -4.010 -20.370 1.00 94.38 94 HIS A N 1
ATOM 701 C CA . HIS A 1 94 ? 2.015 -3.752 -18.976 1.00 94.38 94 HIS A CA 1
ATOM 702 C C . HIS A 1 94 ? 1.050 -4.409 -17.982 1.00 94.38 94 HIS A C 1
ATOM 704 O O . HIS A 1 94 ? 1.503 -4.919 -16.960 1.00 94.38 94 HIS A O 1
ATOM 710 N N . ALA A 1 95 ? -0.248 -4.459 -18.301 1.00 95.44 95 ALA A N 1
ATOM 711 C CA . ALA A 1 95 ? -1.235 -5.149 -17.473 1.00 95.44 95 ALA A CA 1
ATOM 712 C C . ALA A 1 95 ? -0.962 -6.661 -17.399 1.00 95.44 95 ALA A C 1
ATOM 714 O O . ALA A 1 95 ? -0.911 -7.213 -16.303 1.00 95.44 95 ALA A O 1
ATOM 715 N N . LEU A 1 96 ? -0.692 -7.309 -18.540 1.00 95.94 96 LEU A N 1
ATOM 716 C CA . LEU A 1 96 ? -0.313 -8.726 -18.593 1.00 95.94 96 LEU A CA 1
ATOM 717 C C . LEU A 1 96 ? 0.970 -8.990 -17.804 1.00 95.94 96 LEU A C 1
ATOM 719 O O . LEU A 1 96 ? 1.037 -9.938 -17.031 1.00 95.94 96 LEU A O 1
ATOM 723 N N . LYS A 1 97 ? 1.970 -8.108 -17.925 1.00 93.69 97 LYS A N 1
ATOM 724 C CA . LYS A 1 97 ? 3.217 -8.268 -17.172 1.00 93.69 97 LYS A CA 1
ATOM 725 C C . LYS A 1 97 ? 3.025 -8.161 -15.658 1.00 93.69 97 LYS A C 1
ATOM 727 O O . LYS A 1 97 ? 3.766 -8.787 -14.911 1.00 93.69 97 LYS A O 1
ATOM 732 N N . ALA A 1 98 ? 2.079 -7.342 -15.208 1.00 93.12 98 ALA A N 1
ATOM 733 C CA . ALA A 1 98 ? 1.770 -7.174 -13.792 1.00 93.12 98 ALA A CA 1
ATOM 734 C C . ALA A 1 98 ? 0.924 -8.318 -13.208 1.00 93.12 98 ALA A C 1
ATOM 736 O O . ALA A 1 98 ? 0.858 -8.452 -11.988 1.00 93.12 98 ALA A O 1
ATOM 737 N N . GLN A 1 99 ? 0.266 -9.107 -14.062 1.00 92.06 99 GLN A N 1
ATOM 738 C CA . GLN A 1 99 ? -0.507 -10.285 -13.668 1.00 92.06 99 GLN A CA 1
ATOM 739 C C . GLN A 1 99 ? 0.387 -11.489 -13.311 1.00 92.06 99 GLN A C 1
ATOM 741 O O . GLN A 1 99 ? -0.026 -12.307 -12.489 1.00 92.06 99 GLN A O 1
ATOM 746 N N . GLU A 1 100 ? 1.570 -11.595 -13.931 1.00 88.31 100 GLU A N 1
ATOM 747 C CA . GLU A 1 100 ? 2.591 -12.634 -13.680 1.00 88.31 100 GLU A CA 1
ATOM 748 C C . GLU A 1 100 ? 3.223 -12.542 -12.278 1.00 88.31 100 GLU A C 1
ATOM 750 O O . GLU A 1 100 ? 3.303 -13.591 -11.598 1.00 88.31 100 GLU A O 1
#

Secondary structure (DSSP, 8-state):
--SS--EEEGGGSSSHHHHHHHHHHHHHH-SS--EEEEEE---SS---HHHHHHHHHHTT-SEEEEEES--GGGHHHHHHTT-EEEEE-SSHHHHHHHH-

InterPro domains:
  IPR004136 Nitronate monooxygenase [cd04730] (1-100)
  IPR013785 Aldolase-type TIM barrel [G3DSA:3.20.20.70] (1-100)

Sequence (100 aa):
NAGGLGILTGLTQPSPEDLRNEIRRCRQMTSKPFGVNLTILPALIPADYDAYVQVVCEEKVAMLEVAGGSPKKYMPMLKAAGVKVLHKSATVRHALKAQE

Radius of gyration: 13.38 Å; chains: 1; bounding box: 35×27×35 Å

Foldseek 3Di:
DPPDAAEAELVVQVALVSSLVVLVVVVVVDPDAHEYEDEQDDDPDDYPVVSNLVSCLVSLHQEYEYEDDACVVVVVSCVVSNYHYHYDDPDPVVVVVNVD

Organism: NCBI:txid327968

pLDDT: mean 95.84, std 4.07, range [74.38, 98.81]